Protein AF-A0A5B7EGW9-F1 (afdb_monomer)

Radius of gyration: 31.83 Å; Cα contacts (8 Å, |Δi|>4): 28; chains: 1; bounding box: 76×67×68 Å

Secondary structure (DSSP, 8-state):
-----------HHHHTSS--------PPPPP------GGGG---S---TT--THHHHHHHHHHHHHHHHHHHHHHH-TTSEE--GGGGGGSPTT--EE---------TTS--HHHHHHHHTTS------------------S-HHHHHHHHHTTT---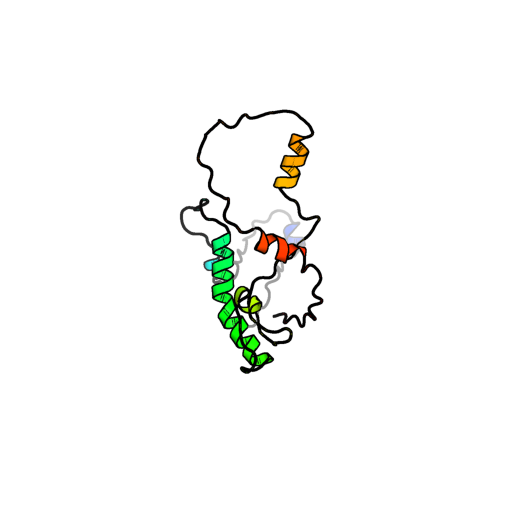-------

Mean predicted aligned error: 17.23 Å

pLDDT: mean 71.52, std 22.48, range [25.61, 96.69]

Structure (mmCIF, N/CA/C/O backbone):
data_AF-A0A5B7EGW9-F1
#
_entry.id   AF-A0A5B7EGW9-F1
#
loop_
_atom_site.group_PDB
_atom_site.id
_atom_site.type_symbol
_atom_site.label_atom_id
_atom_site.label_alt_id
_atom_site.label_comp_id
_atom_site.label_asym_id
_atom_site.label_entity_id
_atom_site.label_seq_id
_atom_site.pdbx_PDB_ins_code
_atom_site.Cartn_x
_atom_site.Cartn_y
_atom_site.Cartn_z
_atom_site.occupancy
_atom_site.B_iso_or_equiv
_atom_site.auth_seq_id
_atom_site.auth_comp_id
_atom_site.auth_asym_id
_atom_site.auth_atom_id
_atom_site.pdbx_PDB_model_num
ATOM 1 N N . MET A 1 1 ? 22.011 -27.949 -23.198 1.00 37.56 1 MET A N 1
ATOM 2 C CA . MET A 1 1 ? 22.739 -27.244 -24.277 1.00 37.56 1 MET A CA 1
ATOM 3 C C . MET A 1 1 ? 24.136 -26.939 -23.767 1.00 37.56 1 MET A C 1
ATOM 5 O O . MET A 1 1 ? 24.259 -26.281 -22.744 1.00 37.56 1 MET A O 1
ATOM 9 N N . ASN A 1 2 ? 25.161 -27.513 -24.396 1.00 41.88 2 ASN A N 1
ATOM 10 C CA . ASN A 1 2 ? 26.548 -27.410 -23.946 1.00 41.88 2 ASN A CA 1
ATOM 11 C C . ASN A 1 2 ? 27.139 -26.081 -24.448 1.00 41.88 2 ASN A C 1
ATOM 13 O O . ASN A 1 2 ? 27.533 -25.971 -25.607 1.00 41.88 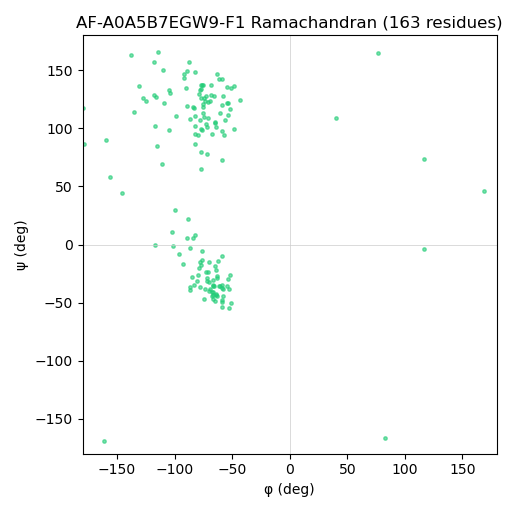2 ASN A O 1
ATOM 17 N N . LEU A 1 3 ? 27.111 -25.044 -23.608 1.00 49.59 3 LEU A N 1
ATOM 18 C CA . LEU A 1 3 ? 27.642 -23.721 -23.936 1.00 49.59 3 LEU A CA 1
ATOM 19 C C . LEU A 1 3 ? 29.157 -23.725 -23.696 1.00 49.59 3 LEU A C 1
ATOM 21 O O . LEU A 1 3 ? 29.624 -23.358 -22.619 1.00 49.59 3 LEU A O 1
ATOM 25 N N . LYS A 1 4 ? 29.938 -24.143 -24.698 1.00 54.66 4 LYS A N 1
ATOM 26 C CA . LYS A 1 4 ? 31.370 -23.815 -24.730 1.00 54.66 4 LYS A CA 1
ATOM 27 C C . LYS A 1 4 ? 31.477 -22.298 -24.875 1.00 54.66 4 LYS A C 1
ATOM 29 O O . LYS A 1 4 ? 31.193 -21.756 -25.939 1.00 54.66 4 LYS A O 1
ATOM 34 N N . GLY A 1 5 ? 31.826 -21.608 -23.792 1.00 52.66 5 GLY A N 1
ATOM 35 C CA . GLY A 1 5 ? 32.127 -20.183 -23.842 1.00 52.66 5 GLY A CA 1
ATOM 36 C C . GLY A 1 5 ? 33.317 -19.964 -24.770 1.00 52.66 5 GLY A C 1
ATOM 37 O O . GLY A 1 5 ? 34.421 -20.407 -24.461 1.00 52.66 5 GLY A O 1
ATOM 38 N N . ALA A 1 6 ? 33.093 -19.312 -25.909 1.00 58.09 6 ALA A N 1
ATOM 39 C CA . ALA A 1 6 ? 34.173 -18.846 -26.764 1.00 58.09 6 ALA A CA 1
ATOM 40 C C . ALA A 1 6 ? 34.912 -17.730 -26.009 1.00 58.09 6 ALA A C 1
ATOM 42 O O . ALA A 1 6 ? 34.471 -16.582 -25.975 1.00 58.09 6 ALA A O 1
ATOM 43 N N . ARG A 1 7 ? 35.992 -18.091 -25.311 1.00 59.03 7 ARG A N 1
ATOM 44 C CA . ARG A 1 7 ? 36.986 -17.131 -24.826 1.00 59.03 7 ARG A CA 1
ATOM 45 C C . ARG A 1 7 ? 37.860 -16.744 -26.014 1.00 59.03 7 ARG A C 1
ATOM 47 O O . ARG A 1 7 ? 38.245 -17.620 -26.783 1.00 59.03 7 ARG A O 1
ATOM 54 N N . SER A 1 8 ? 38.164 -15.456 -26.149 1.00 62.53 8 SER A N 1
ATOM 55 C CA . SER A 1 8 ? 39.135 -14.965 -27.126 1.00 62.53 8 SER A CA 1
ATOM 56 C C . SER A 1 8 ? 40.463 -15.699 -26.923 1.00 62.53 8 SER A C 1
ATOM 58 O O . SER A 1 8 ? 41.021 -15.673 -25.826 1.00 62.53 8 SER A O 1
ATOM 60 N N . VAL A 1 9 ? 40.941 -16.380 -27.966 1.00 62.50 9 VAL A N 1
ATOM 61 C CA . VAL A 1 9 ? 42.242 -17.077 -27.983 1.00 62.50 9 VAL A CA 1
ATOM 62 C C . VAL A 1 9 ? 43.355 -16.134 -28.466 1.00 62.50 9 VAL A C 1
ATOM 64 O O . VAL A 1 9 ? 44.492 -16.558 -28.633 1.00 62.50 9 VAL A O 1
ATOM 67 N N . GLU A 1 10 ? 43.037 -14.852 -28.686 1.00 63.66 10 GLU A N 1
ATOM 68 C CA . GLU A 1 10 ? 43.984 -13.840 -29.154 1.00 63.66 10 GLU A CA 1
ATOM 69 C C . GLU A 1 10 ? 45.207 -13.801 -28.234 1.00 63.66 10 GLU A C 1
ATOM 71 O O . GLU A 1 10 ? 45.132 -13.448 -27.052 1.00 63.66 10 GLU A O 1
ATOM 76 N N . LYS A 1 11 ? 46.346 -14.230 -28.779 1.00 63.03 11 LYS A N 1
ATOM 77 C CA . LYS A 1 11 ? 47.627 -14.203 -28.083 1.00 63.03 11 LYS A CA 1
ATOM 78 C C . LYS A 1 11 ? 48.085 -12.749 -28.058 1.00 63.03 11 LYS A C 1
ATOM 80 O O . LYS A 1 11 ? 48.184 -12.126 -29.108 1.00 63.03 11 LYS A O 1
ATOM 85 N N . ALA A 1 12 ? 48.390 -12.210 -26.877 1.00 65.31 12 ALA A N 1
ATOM 86 C CA . ALA A 1 12 ? 48.826 -10.816 -26.707 1.00 65.31 12 ALA A CA 1
ATOM 87 C C . ALA A 1 12 ? 50.003 -10.419 -27.630 1.00 65.31 12 ALA A C 1
ATOM 89 O O . ALA A 1 12 ? 50.132 -9.261 -28.017 1.00 65.31 12 ALA A O 1
ATOM 90 N N . GLU A 1 13 ? 50.819 -11.398 -28.027 1.00 68.50 13 GLU A N 1
ATOM 91 C CA . GLU A 1 13 ? 51.936 -11.273 -28.971 1.00 68.50 13 GLU A CA 1
ATOM 92 C C . GLU A 1 13 ? 51.506 -10.858 -30.392 1.00 68.50 13 GLU A C 1
ATOM 94 O O . GLU A 1 13 ? 52.278 -10.224 -31.107 1.00 68.50 13 GLU A O 1
ATOM 99 N N . GLU A 1 14 ? 50.278 -11.175 -30.812 1.00 70.94 14 GLU A N 1
ATOM 100 C CA . GLU A 1 14 ? 49.762 -10.863 -32.150 1.00 70.94 14 GLU A CA 1
ATOM 101 C C . GLU A 1 14 ? 49.340 -9.390 -32.274 1.00 70.94 14 GLU A C 1
ATOM 103 O O . GLU A 1 14 ? 49.615 -8.746 -33.289 1.00 70.94 14 GLU A O 1
ATOM 108 N N . LEU A 1 15 ? 48.772 -8.827 -31.200 1.00 72.88 15 LEU A N 1
ATOM 109 C CA . LEU A 1 15 ? 48.330 -7.428 -31.119 1.00 72.88 15 LEU A CA 1
ATOM 110 C C . LEU A 1 15 ? 49.483 -6.434 -30.881 1.00 72.88 15 LEU A C 1
ATOM 112 O O . LEU A 1 15 ? 49.336 -5.250 -31.179 1.00 72.88 15 LEU A O 1
ATOM 116 N N . LEU A 1 16 ? 50.626 -6.904 -30.366 1.00 80.75 16 LEU A N 1
ATOM 117 C CA . LEU A 1 16 ? 51.846 -6.115 -30.133 1.00 80.75 16 LEU A CA 1
ATOM 118 C C . LEU A 1 16 ? 52.899 -6.320 -31.241 1.00 80.75 16 LEU A C 1
ATOM 120 O O . LEU A 1 16 ? 54.100 -6.234 -30.989 1.00 80.75 16 LEU A O 1
ATOM 124 N N . SER A 1 17 ? 52.459 -6.612 -32.468 1.00 77.06 17 SER A N 1
ATOM 125 C CA . SER A 1 17 ? 53.331 -6.822 -33.629 1.00 77.06 17 SER A CA 1
ATOM 126 C C . SER A 1 17 ? 53.144 -5.745 -34.707 1.00 77.06 17 SER A C 1
ATOM 128 O O . SER A 1 17 ? 52.191 -4.967 -34.679 1.00 77.06 17 SER A O 1
ATOM 130 N N . VAL A 1 18 ? 54.087 -5.668 -35.655 1.00 81.38 18 VAL A N 1
ATOM 131 C CA . VAL A 1 18 ? 54.028 -4.738 -36.801 1.00 81.38 18 VAL A CA 1
ATOM 132 C C . VAL A 1 18 ? 52.699 -4.941 -37.546 1.00 81.38 18 VAL A C 1
ATOM 134 O O . VAL A 1 18 ? 52.334 -6.096 -37.772 1.00 81.38 18 VAL A O 1
ATOM 137 N N . PRO A 1 19 ? 51.974 -3.871 -37.939 1.00 76.56 19 PRO A N 1
ATOM 138 C CA . PRO A 1 19 ? 50.636 -3.985 -38.514 1.00 76.56 19 PRO A CA 1
ATOM 139 C C . PRO A 1 19 ? 50.629 -4.901 -39.741 1.00 76.56 19 PRO A C 1
ATOM 141 O O . PRO A 1 19 ? 51.117 -4.552 -40.816 1.00 76.56 19 PRO A O 1
ATOM 144 N N . LYS A 1 20 ? 50.058 -6.094 -39.566 1.00 74.81 20 LYS A N 1
ATOM 145 C CA . LYS A 1 20 ? 49.785 -7.052 -40.637 1.00 74.81 20 LYS A CA 1
ATOM 146 C C . LYS A 1 20 ? 48.404 -6.764 -41.211 1.00 74.81 20 LYS A C 1
ATOM 148 O O . LYS A 1 20 ? 47.499 -6.335 -40.497 1.00 74.81 20 LYS A O 1
ATOM 153 N N . LYS A 1 21 ? 48.220 -7.036 -42.503 1.00 67.12 21 LYS A N 1
ATOM 154 C CA . LYS A 1 21 ? 46.899 -7.021 -43.141 1.00 67.12 21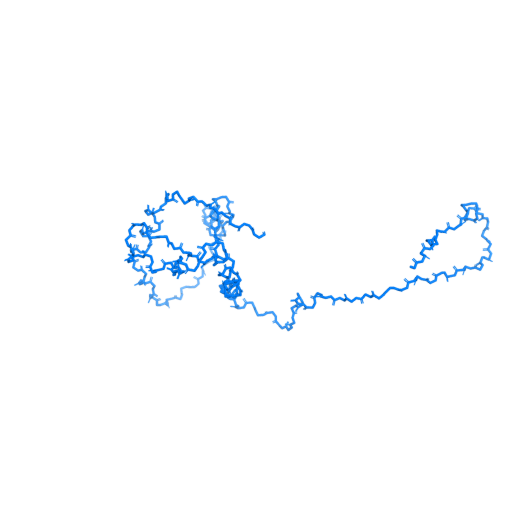 LYS A CA 1
ATOM 155 C C . LYS A 1 21 ? 46.121 -8.252 -42.652 1.00 67.12 21 LYS A C 1
ATOM 157 O O . LYS A 1 21 ? 46.108 -9.280 -43.315 1.00 67.12 21 LYS A O 1
ATOM 162 N N . LEU A 1 22 ? 45.596 -8.167 -41.431 1.00 66.06 22 LEU A N 1
ATOM 163 C CA . LEU A 1 22 ? 44.860 -9.233 -40.757 1.00 66.06 22 LEU A CA 1
ATOM 164 C C . LEU A 1 22 ? 43.448 -9.316 -41.339 1.00 66.06 22 LEU A C 1
ATOM 166 O O . LEU A 1 22 ? 42.719 -8.321 -41.368 1.00 66.06 22 LEU A O 1
ATOM 170 N N . GLU A 1 23 ? 43.053 -10.501 -41.794 1.00 65.38 23 GLU A N 1
ATOM 171 C CA . GLU A 1 23 ? 41.648 -10.796 -42.055 1.00 65.38 23 GLU A CA 1
ATOM 172 C C . GLU A 1 23 ? 40.948 -10.942 -40.701 1.00 65.38 23 GLU A C 1
ATOM 174 O O . GLU A 1 23 ? 41.141 -11.911 -39.976 1.00 65.38 23 GLU A O 1
ATOM 179 N N . ILE A 1 24 ? 40.195 -9.912 -40.313 1.00 69.12 24 ILE A N 1
ATOM 180 C CA . ILE A 1 24 ? 39.483 -9.877 -39.035 1.00 69.12 24 ILE A CA 1
ATOM 181 C C . ILE A 1 24 ? 38.325 -10.875 -39.108 1.00 69.12 24 ILE A C 1
ATOM 183 O O . ILE A 1 24 ? 37.323 -10.610 -39.781 1.00 69.12 24 ILE A O 1
ATOM 187 N N . GLU A 1 25 ? 38.423 -11.991 -38.384 1.00 69.06 25 GLU A N 1
ATOM 188 C CA . GLU A 1 25 ? 37.280 -12.873 -38.146 1.00 69.06 25 GLU A CA 1
ATOM 189 C C . GLU A 1 25 ? 36.221 -12.118 -37.330 1.00 69.06 25 GLU A C 1
ATOM 191 O O . GLU A 1 25 ? 36.320 -11.932 -36.115 1.00 69.06 25 GLU A O 1
ATOM 196 N N . LYS A 1 26 ? 35.179 -11.632 -38.009 1.00 72.62 26 LYS A N 1
ATOM 197 C CA . LYS A 1 26 ? 34.045 -10.978 -37.352 1.00 72.62 26 LYS A CA 1
ATOM 198 C C . LYS A 1 26 ? 33.161 -12.036 -36.706 1.00 72.62 26 LYS A C 1
ATOM 200 O O . LYS A 1 26 ? 32.317 -12.638 -37.363 1.00 72.62 26 LYS A O 1
ATOM 205 N N . VAL A 1 27 ? 33.325 -12.233 -35.404 1.00 78.00 27 VAL A N 1
ATOM 206 C CA . VAL A 1 27 ? 32.419 -13.084 -34.629 1.00 78.00 27 VAL A CA 1
ATOM 207 C C . VAL A 1 27 ? 31.102 -12.346 -34.391 1.00 78.00 27 VAL A C 1
ATOM 209 O O . VAL A 1 27 ? 31.060 -11.311 -33.722 1.00 78.00 27 VAL A O 1
ATOM 212 N N . GLU A 1 28 ? 30.000 -12.891 -34.904 1.00 82.50 28 GLU A N 1
ATOM 213 C CA . GLU A 1 28 ? 28.669 -12.396 -34.562 1.00 82.50 28 GLU A CA 1
ATOM 214 C C . GLU A 1 28 ? 28.242 -12.882 -33.176 1.00 82.50 28 GLU A C 1
ATOM 216 O O . GLU A 1 28 ? 28.353 -14.057 -32.818 1.00 82.50 28 GLU A O 1
ATOM 221 N N . ARG A 1 29 ? 27.713 -11.958 -32.370 1.00 84.00 29 ARG A N 1
ATOM 222 C CA . ARG A 1 29 ? 27.208 -12.283 -31.038 1.00 84.00 29 ARG A CA 1
ATOM 223 C C . ARG A 1 29 ? 25.988 -13.197 -31.152 1.00 84.00 29 ARG A C 1
ATOM 225 O O . ARG A 1 29 ? 25.007 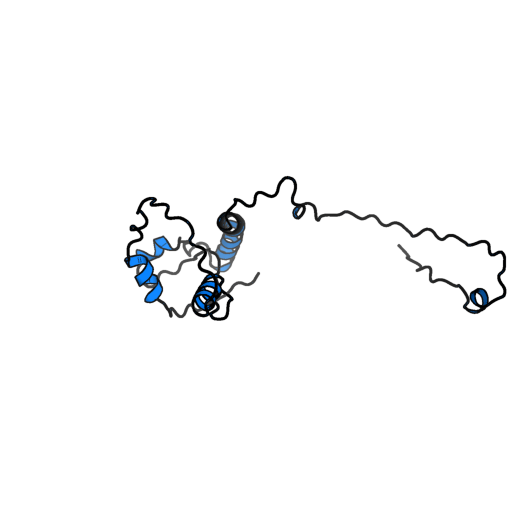-12.845 -31.806 1.00 84.00 29 ARG A O 1
ATOM 232 N N . MET A 1 30 ? 26.010 -14.320 -30.435 1.00 87.06 30 MET A N 1
ATOM 233 C CA . MET A 1 30 ? 24.856 -15.213 -30.335 1.00 87.06 30 MET A CA 1
ATOM 234 C C . MET A 1 30 ? 23.646 -14.453 -29.769 1.00 87.06 30 MET A C 1
ATOM 236 O O . MET A 1 30 ? 23.736 -13.795 -28.728 1.00 87.06 30 MET A O 1
ATOM 240 N N . LYS A 1 31 ? 22.512 -14.527 -30.471 1.00 87.50 31 LYS A N 1
ATOM 241 C CA . LYS A 1 31 ? 21.254 -13.894 -30.061 1.00 87.50 31 LYS A CA 1
ATOM 242 C C . LYS A 1 31 ? 20.452 -14.874 -29.210 1.00 87.50 31 LYS A C 1
ATOM 244 O O . LYS A 1 31 ? 20.324 -16.042 -29.562 1.00 87.50 31 LYS A O 1
ATOM 249 N N . ALA A 1 32 ? 19.908 -14.384 -28.102 1.00 91.06 32 ALA A N 1
ATOM 250 C CA . ALA A 1 32 ? 18.992 -15.127 -27.246 1.00 91.06 32 ALA A CA 1
ATOM 251 C C . ALA A 1 32 ? 17.584 -14.537 -27.356 1.00 91.06 32 ALA A C 1
ATOM 253 O O . ALA A 1 32 ? 17.418 -13.336 -27.586 1.00 91.06 32 ALA A O 1
ATOM 254 N N . THR A 1 33 ? 16.570 -15.376 -27.168 1.00 92.62 33 THR A N 1
ATOM 255 C CA . THR A 1 33 ? 15.177 -14.932 -27.142 1.00 92.62 33 THR A CA 1
ATOM 256 C C . THR A 1 33 ? 14.931 -14.110 -25.879 1.00 92.62 33 THR A C 1
ATOM 258 O O . THR A 1 33 ? 15.159 -14.582 -24.767 1.00 92.62 33 THR A O 1
ATOM 261 N N . TYR A 1 34 ? 14.461 -12.876 -26.046 1.00 93.88 34 TYR A N 1
ATOM 262 C CA . TYR A 1 34 ? 14.145 -11.962 -24.952 1.00 93.88 34 TYR A CA 1
ATOM 263 C C . TYR A 1 34 ? 12.755 -11.366 -25.158 1.00 93.88 34 TYR A C 1
ATOM 265 O O . TYR A 1 34 ? 12.415 -10.926 -26.255 1.00 93.88 34 TYR A O 1
ATOM 273 N N . SER A 1 35 ? 11.967 -11.309 -24.086 1.00 95.31 35 SER A N 1
ATOM 274 C CA . SER A 1 35 ? 10.647 -10.681 -24.079 1.00 95.31 35 SER A CA 1
ATOM 275 C C . SER A 1 35 ? 10.546 -9.662 -22.948 1.00 95.31 35 SER A C 1
ATOM 277 O O . SER A 1 35 ? 10.752 -9.999 -21.781 1.00 95.31 35 SER A O 1
ATOM 279 N N . ASN A 1 36 ? 10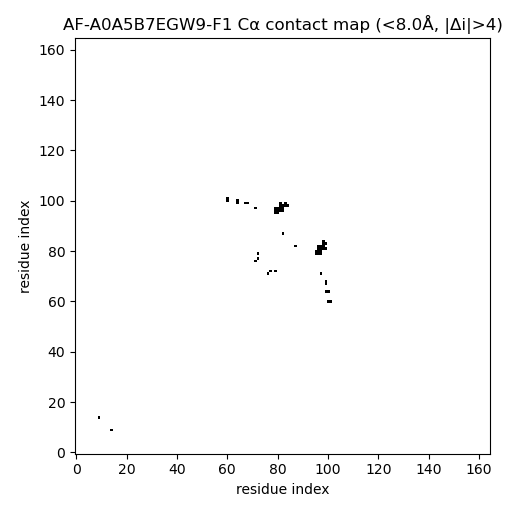.179 -8.423 -23.277 1.00 94.00 36 ASN A N 1
ATOM 280 C CA . ASN A 1 36 ? 9.978 -7.368 -22.289 1.00 94.00 36 ASN A CA 1
ATOM 281 C C . ASN A 1 36 ? 8.557 -7.435 -21.685 1.00 94.00 36 ASN A C 1
ATOM 283 O O . ASN A 1 36 ? 7.572 -7.248 -22.395 1.00 94.00 36 ASN A O 1
ATOM 287 N N . LEU A 1 37 ? 8.451 -7.646 -20.365 1.00 95.50 37 LEU A N 1
ATOM 288 C CA . LEU A 1 37 ? 7.177 -7.739 -19.626 1.00 95.50 37 LEU A CA 1
ATOM 289 C C . LEU A 1 37 ? 6.814 -6.459 -18.836 1.00 95.50 37 LEU A C 1
ATOM 291 O O . LEU A 1 37 ? 5.887 -6.454 -18.025 1.00 95.50 37 LEU A O 1
ATOM 295 N N . SER A 1 38 ? 7.526 -5.351 -19.065 1.00 95.31 38 SER A N 1
ATOM 296 C CA . SER A 1 38 ? 7.377 -4.081 -18.326 1.00 95.31 38 SER A CA 1
ATOM 297 C C . SER A 1 38 ? 6.257 -3.163 -18.833 1.00 95.31 38 SER A C 1
ATOM 299 O O . SER A 1 38 ? 6.078 -2.062 -18.311 1.00 95.31 38 SER A O 1
ATOM 301 N N . ASN A 1 39 ? 5.446 -3.614 -19.796 1.00 93.00 39 ASN A N 1
ATOM 302 C CA . ASN A 1 39 ? 4.392 -2.805 -20.424 1.00 93.00 39 ASN A CA 1
ATOM 303 C C . ASN A 1 39 ? 3.419 -2.166 -19.418 1.00 93.00 39 ASN A C 1
ATOM 305 O O . ASN A 1 39 ? 2.918 -1.073 -19.661 1.00 93.00 39 ASN A O 1
ATOM 309 N N . ARG A 1 40 ? 3.198 -2.801 -18.259 1.00 91.25 40 ARG A N 1
ATOM 310 C CA . ARG A 1 40 ? 2.338 -2.287 -17.177 1.00 91.25 40 ARG A CA 1
ATOM 311 C C . ARG A 1 40 ? 2.834 -0.989 -16.533 1.00 91.25 40 ARG A C 1
ATOM 313 O O . ARG A 1 40 ? 2.043 -0.295 -15.904 1.00 91.25 40 ARG A O 1
ATOM 320 N N . PHE A 1 41 ? 4.123 -0.687 -16.653 1.00 90.75 41 PHE A N 1
ATOM 321 C CA . PHE A 1 41 ? 4.740 0.525 -16.109 1.00 90.75 41 PHE A CA 1
ATOM 322 C C . PHE A 1 41 ? 4.851 1.636 -17.154 1.00 90.75 41 PHE A C 1
ATOM 324 O O . PHE A 1 41 ? 5.199 2.769 -16.820 1.00 90.75 41 PHE A O 1
ATOM 331 N N . LYS A 1 42 ? 4.543 1.332 -18.420 1.00 91.19 42 LYS A N 1
ATOM 332 C CA . LYS A 1 42 ? 4.536 2.321 -19.487 1.00 91.19 42 LYS A CA 1
ATOM 333 C C . LYS A 1 42 ? 3.283 3.182 -19.348 1.00 91.19 42 LYS A C 1
ATOM 335 O O . LYS A 1 42 ? 2.162 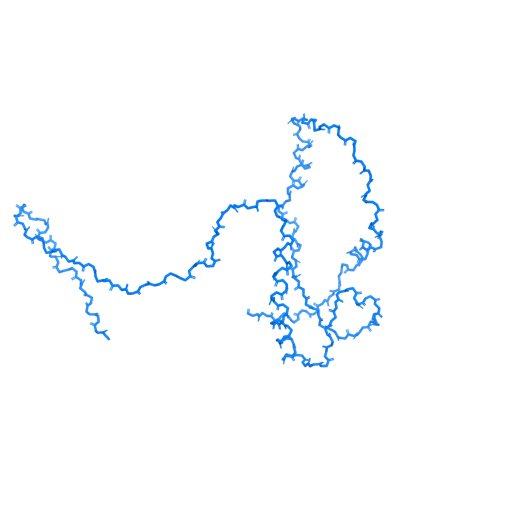2.703 -19.494 1.00 91.19 42 LYS A O 1
ATOM 340 N N . VAL A 1 43 ? 3.482 4.457 -19.034 1.00 86.56 43 VAL A N 1
ATOM 341 C CA . VAL A 1 43 ? 2.401 5.445 -18.970 1.00 86.56 43 VAL A CA 1
ATOM 342 C C . VAL A 1 43 ? 2.128 5.926 -20.393 1.00 86.56 43 VAL A C 1
ATOM 344 O O . VAL A 1 43 ? 2.976 6.577 -20.999 1.00 86.56 43 VAL A O 1
ATOM 347 N N . TRP A 1 44 ? 0.971 5.557 -20.938 1.00 78.75 44 TRP A N 1
ATOM 348 C CA . TRP A 1 44 ? 0.539 5.933 -22.284 1.00 78.75 44 TRP A CA 1
ATOM 349 C C . TRP A 1 44 ? -0.289 7.226 -22.246 1.00 78.75 44 TRP A C 1
ATOM 351 O O . TRP A 1 44 ? -1.035 7.453 -21.297 1.00 78.75 44 TRP A O 1
ATOM 361 N N . GLY A 1 45 ? -0.196 8.051 -23.292 1.00 82.06 45 GLY A N 1
ATOM 362 C CA . GLY A 1 45 ? -1.019 9.258 -23.450 1.00 82.06 45 GLY A CA 1
ATOM 363 C C . GLY A 1 45 ? -0.520 10.499 -22.695 1.00 82.06 45 GLY A C 1
ATOM 364 O O . GLY A 1 45 ? 0.632 10.573 -22.261 1.00 82.06 45 GLY A O 1
ATOM 365 N N . LYS A 1 46 ? -1.392 11.514 -22.587 1.00 75.94 46 LYS A N 1
ATOM 366 C CA . LYS A 1 46 ? -1.105 12.769 -21.875 1.00 75.94 46 LYS A CA 1
ATOM 367 C C . LYS A 1 46 ? -1.165 12.543 -20.363 1.00 75.94 46 LYS A C 1
ATOM 369 O O . LYS A 1 46 ? -2.047 11.864 -19.848 1.00 75.94 46 LYS A O 1
ATOM 374 N N . LYS A 1 47 ? -0.201 13.123 -19.652 1.00 79.75 47 LYS A N 1
ATOM 375 C CA . LYS A 1 47 ? -0.113 13.055 -18.195 1.00 79.75 47 LYS A CA 1
ATOM 376 C C . LYS A 1 47 ? -1.119 14.026 -17.565 1.00 79.75 47 LYS A C 1
ATOM 378 O O . LYS A 1 47 ? -0.831 15.214 -17.449 1.00 79.75 47 LYS A O 1
ATOM 383 N N . ASP A 1 48 ? -2.268 13.516 -17.138 1.00 81.88 48 ASP A N 1
ATOM 384 C CA . ASP A 1 48 ? -3.253 14.297 -16.382 1.00 81.88 48 ASP A CA 1
ATOM 385 C C . ASP A 1 48 ? -2.750 14.572 -14.957 1.00 81.88 48 ASP A C 1
ATOM 387 O O . ASP A 1 48 ? -2.835 13.719 -14.072 1.00 81.88 48 ASP A O 1
ATOM 391 N N . MET A 1 49 ? -2.241 15.782 -14.723 1.00 85.56 49 MET A N 1
ATOM 392 C CA . MET A 1 49 ? -1.726 16.218 -13.414 1.00 85.56 49 MET A CA 1
ATOM 393 C C . MET A 1 49 ? -2.806 16.798 -12.488 1.00 85.56 49 MET A C 1
ATOM 395 O O . MET A 1 49 ? -2.524 17.135 -11.344 1.00 85.56 49 MET A O 1
ATOM 399 N N . SER A 1 50 ? -4.052 16.901 -12.955 1.00 89.06 50 SER A N 1
ATOM 400 C CA . SER A 1 50 ? -5.186 17.409 -12.169 1.00 89.06 50 SER A CA 1
ATOM 401 C C . SER A 1 50 ? -5.725 16.402 -11.143 1.00 89.06 50 SER A C 1
ATOM 403 O O . SER A 1 50 ? -6.515 16.764 -10.270 1.00 89.06 50 SER A O 1
ATOM 405 N N . ARG A 1 51 ? -5.329 15.126 -11.239 1.00 88.12 51 ARG A N 1
ATOM 406 C CA . ARG A 1 51 ? -5.842 14.049 -10.384 1.00 88.12 51 ARG A CA 1
ATOM 407 C C . ARG A 1 51 ? -5.226 14.098 -8.988 1.00 88.12 51 ARG A C 1
ATOM 409 O O . ARG A 1 51 ? -4.019 14.231 -8.824 1.00 88.12 51 ARG A O 1
ATOM 416 N N . GLN A 1 52 ? -6.067 13.893 -7.979 1.00 91.56 52 GLN A N 1
ATOM 417 C CA . GLN A 1 52 ? -5.645 13.825 -6.582 1.00 91.56 52 GLN A CA 1
ATOM 418 C C . GLN A 1 52 ? -5.110 12.435 -6.210 1.00 91.56 52 GLN A C 1
ATOM 420 O O . GLN A 1 52 ? -5.592 11.406 -6.693 1.00 91.56 52 GLN A O 1
ATOM 425 N N . TYR A 1 53 ? -4.155 12.390 -5.277 1.00 90.25 53 TYR A N 1
ATOM 426 C CA . TYR A 1 53 ? -3.536 11.141 -4.812 1.00 90.25 53 TYR A CA 1
ATOM 427 C C . TYR A 1 53 ? -4.501 10.190 -4.086 1.00 90.25 53 TYR A C 1
ATOM 429 O O . TYR A 1 53 ? -4.208 8.998 -3.980 1.00 90.25 53 TYR A O 1
ATOM 437 N N . CYS A 1 54 ? -5.655 10.674 -3.609 1.00 92.50 54 CYS A N 1
ATOM 438 C CA . CYS A 1 54 ? -6.663 9.857 -2.924 1.00 92.50 54 CYS A CA 1
ATOM 439 C C . CYS A 1 54 ? -7.113 8.645 -3.759 1.00 92.50 54 CYS A C 1
ATOM 441 O O . CYS A 1 54 ? -7.287 7.554 -3.213 1.00 92.50 54 CYS A O 1
ATOM 443 N N . LEU A 1 55 ? -7.196 8.806 -5.084 1.00 92.25 55 LEU A N 1
ATOM 444 C CA . LEU A 1 55 ? -7.607 7.755 -6.016 1.00 92.25 55 LEU A CA 1
ATOM 445 C C . LEU A 1 55 ? -6.674 6.537 -5.967 1.00 92.25 55 LEU A C 1
ATOM 447 O O . LEU A 1 55 ? -7.128 5.398 -6.057 1.00 92.25 55 LEU A O 1
ATOM 451 N N . ILE A 1 56 ? -5.372 6.762 -5.763 1.00 93.75 56 ILE A N 1
ATOM 452 C CA . ILE A 1 56 ? -4.381 5.683 -5.667 1.00 93.75 56 ILE A CA 1
ATOM 453 C C . ILE A 1 56 ? -4.605 4.860 -4.395 1.00 93.75 56 ILE A C 1
ATOM 455 O O . ILE A 1 56 ? -4.501 3.633 -4.428 1.00 93.75 56 ILE A O 1
ATOM 459 N N . TYR A 1 57 ? -4.919 5.511 -3.273 1.00 93.69 57 TYR A N 1
ATOM 460 C CA . TYR A 1 57 ? -5.169 4.818 -2.008 1.00 93.69 57 TYR A CA 1
ATOM 461 C C . TYR A 1 57 ? -6.479 4.026 -2.041 1.00 93.69 57 TYR A C 1
ATOM 463 O O . TYR A 1 57 ? -6.494 2.884 -1.581 1.00 93.69 57 TYR A O 1
ATOM 471 N N . GLY A 1 58 ? -7.532 4.583 -2.652 1.00 94.75 58 GLY A N 1
ATOM 472 C CA . GLY A 1 58 ? -8.799 3.880 -2.871 1.00 94.75 58 GLY A CA 1
ATOM 473 C C . GLY A 1 58 ? -8.611 2.606 -3.697 1.00 94.75 58 GLY A C 1
ATOM 474 O O . GLY A 1 58 ? -8.916 1.514 -3.220 1.00 94.75 58 GLY A O 1
ATOM 475 N N . ALA A 1 59 ? -7.989 2.726 -4.874 1.00 96.00 59 ALA A N 1
ATOM 476 C CA . ALA A 1 59 ? -7.748 1.590 -5.766 1.00 96.00 59 ALA A CA 1
ATOM 477 C C . ALA A 1 59 ? -6.856 0.505 -5.134 1.00 96.00 59 ALA A C 1
ATOM 479 O O . ALA A 1 59 ? -7.051 -0.689 -5.370 1.00 96.00 59 ALA A O 1
ATOM 480 N N . ARG A 1 60 ? -5.862 0.898 -4.323 1.00 96.31 60 ARG A N 1
ATOM 481 C CA . ARG A 1 60 ? -5.016 -0.052 -3.581 1.00 96.31 60 ARG A CA 1
ATOM 482 C C . ARG A 1 60 ? -5.823 -0.830 -2.554 1.00 96.31 60 ARG A C 1
ATOM 484 O O . ARG A 1 60 ? -5.699 -2.050 -2.496 1.00 96.31 60 ARG A O 1
ATOM 491 N N . LEU A 1 61 ? -6.623 -0.134 -1.748 1.00 95.19 61 LEU A N 1
ATOM 492 C CA . LEU A 1 61 ? -7.423 -0.779 -0.716 1.00 95.19 61 LEU A CA 1
ATOM 493 C C . LEU A 1 61 ? -8.448 -1.728 -1.343 1.00 95.19 61 LEU A C 1
ATOM 495 O O . LEU A 1 61 ? -8.556 -2.865 -0.898 1.00 95.19 61 LEU A O 1
ATOM 499 N N . GLU A 1 62 ? -9.130 -1.298 -2.402 1.00 96.06 62 GLU A N 1
ATOM 500 C CA . GLU A 1 62 ? -10.116 -2.103 -3.127 1.00 96.06 62 GLU A CA 1
ATOM 501 C C . GLU A 1 62 ? -9.512 -3.400 -3.682 1.00 96.06 62 GLU A C 1
ATOM 503 O O . GLU A 1 62 ? -10.029 -4.483 -3.410 1.00 96.06 62 GLU A O 1
ATOM 508 N N . LYS A 1 63 ? -8.363 -3.317 -4.369 1.00 96.69 63 LYS A N 1
ATOM 509 C CA . LYS A 1 63 ? -7.681 -4.502 -4.917 1.00 96.69 63 LYS A CA 1
ATOM 510 C C . LYS A 1 63 ? -7.153 -5.451 -3.844 1.00 96.69 63 LYS A C 1
ATOM 512 O O . LYS A 1 63 ? -7.153 -6.661 -4.046 1.00 96.69 63 LYS A O 1
ATOM 517 N N . MET A 1 64 ? -6.672 -4.917 -2.722 1.00 96.12 64 MET A N 1
ATOM 518 C CA . MET A 1 64 ? -6.049 -5.725 -1.668 1.00 96.12 64 MET A CA 1
ATOM 519 C C . MET A 1 64 ? -7.062 -6.331 -0.696 1.00 96.12 64 MET A C 1
ATOM 521 O O . MET A 1 64 ? -6.796 -7.388 -0.125 1.00 96.12 64 MET A O 1
ATOM 525 N N . ARG A 1 65 ? -8.222 -5.695 -0.504 1.00 94.69 65 ARG A N 1
ATOM 526 C CA . ARG A 1 65 ? -9.246 -6.127 0.455 1.00 94.69 65 ARG A CA 1
ATOM 527 C C . ARG A 1 65 ? -9.648 -7.604 0.327 1.00 94.69 65 ARG A C 1
ATOM 529 O O . ARG A 1 65 ? -9.602 -8.270 1.360 1.00 94.69 65 ARG A O 1
ATOM 536 N N . PRO A 1 66 ? -10.001 -8.152 -0.855 1.00 95.06 66 PRO A N 1
ATOM 537 C CA . PRO A 1 66 ? -10.405 -9.558 -0.958 1.00 95.06 66 PRO A CA 1
ATOM 538 C C . PRO A 1 66 ? -9.254 -10.531 -0.658 1.00 95.06 66 PRO A C 1
ATOM 540 O O . PRO A 1 66 ? -9.470 -11.573 -0.040 1.00 95.06 66 PRO A O 1
ATOM 543 N N . LEU A 1 67 ? -8.020 -10.172 -1.029 1.00 95.75 67 LEU A N 1
ATOM 544 C CA . LEU A 1 67 ? -6.830 -10.989 -0.771 1.00 95.75 67 LEU A CA 1
ATOM 545 C C . LEU A 1 67 ? -6.540 -11.077 0.731 1.00 95.75 67 LEU A C 1
ATOM 547 O O . LEU A 1 67 ? -6.327 -12.162 1.271 1.00 95.75 67 LEU A O 1
ATOM 551 N N . VAL A 1 68 ? -6.580 -9.928 1.413 1.00 94.56 68 VAL A N 1
ATOM 552 C CA . VAL A 1 68 ? -6.374 -9.848 2.864 1.00 94.56 68 VAL A CA 1
ATOM 553 C C . VAL A 1 68 ? -7.511 -10.536 3.609 1.00 94.56 68 VAL A C 1
ATOM 555 O O . VAL A 1 68 ? -7.245 -11.251 4.568 1.00 94.56 68 VAL A O 1
ATOM 558 N N . LEU A 1 69 ? -8.756 -10.370 3.158 1.00 93.12 69 LEU A N 1
ATOM 559 C CA . LEU A 1 69 ? -9.915 -11.038 3.744 1.00 93.12 69 LEU A CA 1
ATOM 560 C C . LEU A 1 69 ? -9.768 -12.561 3.688 1.00 93.12 69 LEU A C 1
ATOM 562 O O . LEU A 1 69 ? -9.923 -13.221 4.709 1.00 93.12 69 LEU A O 1
ATOM 566 N N . SER A 1 70 ? -9.400 -13.102 2.526 1.00 93.75 70 SER A N 1
ATOM 567 C CA . SER A 1 70 ? -9.206 -14.547 2.346 1.00 93.75 70 SER A CA 1
ATOM 568 C C . SER A 1 70 ? -8.156 -15.092 3.318 1.00 93.75 70 SER A C 1
ATOM 570 O O . SER A 1 70 ? -8.386 -16.090 3.996 1.00 93.75 70 SER A O 1
ATOM 572 N N . LYS A 1 71 ? -7.030 -14.382 3.465 1.00 94.06 71 LYS A N 1
ATOM 573 C CA . LYS A 1 71 ? -5.961 -14.749 4.405 1.00 94.06 71 LYS A CA 1
ATOM 574 C C . LYS A 1 71 ? -6.338 -14.555 5.872 1.00 94.06 71 LYS A C 1
ATOM 576 O O . LYS A 1 71 ? -5.875 -15.302 6.729 1.00 94.06 71 LYS A O 1
ATOM 581 N N . ALA A 1 72 ? -7.166 -13.562 6.172 1.00 92.31 72 ALA A N 1
ATOM 582 C CA . ALA A 1 72 ? -7.673 -13.327 7.514 1.00 92.31 72 ALA A CA 1
ATOM 583 C C . ALA A 1 72 ? -8.609 -14.461 7.955 1.00 92.31 72 ALA A C 1
ATOM 585 O O . ALA A 1 72 ? -8.451 -14.970 9.061 1.00 92.31 72 ALA A O 1
ATOM 586 N N . VAL A 1 73 ? -9.514 -14.898 7.074 1.00 91.62 73 VAL A N 1
ATOM 587 C CA . VAL A 1 73 ? -10.420 -16.032 7.323 1.00 91.62 73 VAL A CA 1
ATOM 588 C C . VAL A 1 73 ? -9.639 -17.337 7.479 1.00 91.62 73 VAL A C 1
ATOM 590 O O . VAL A 1 73 ? -9.902 -18.085 8.413 1.00 91.62 73 VAL A O 1
ATOM 593 N N . GLU A 1 74 ? -8.630 -17.582 6.636 1.00 93.12 74 GLU A N 1
ATOM 594 C CA . GLU A 1 74 ? -7.743 -18.752 6.759 1.00 93.12 74 GLU A CA 1
ATOM 595 C C . GLU A 1 74 ? -7.035 -18.799 8.126 1.00 93.12 74 GLU A C 1
ATOM 597 O O . GLU A 1 74 ? -6.879 -19.863 8.717 1.00 93.12 74 GLU A O 1
ATOM 602 N N . ARG A 1 75 ? -6.618 -17.640 8.653 1.00 92.31 75 ARG A N 1
ATOM 603 C CA . ARG A 1 75 ? -5.830 -17.557 9.890 1.00 92.31 75 ARG A CA 1
ATOM 604 C C . ARG A 1 75 ? -6.667 -17.523 11.167 1.00 92.31 75 ARG A C 1
ATOM 606 O O . ARG A 1 75 ? -6.213 -18.020 12.196 1.00 92.31 75 ARG A O 1
ATOM 613 N N . TRP A 1 76 ? -7.813 -16.852 11.134 1.00 89.06 76 TRP A N 1
ATOM 614 C CA . TRP A 1 76 ? -8.611 -16.543 12.325 1.00 89.06 76 TRP A CA 1
ATOM 615 C C . TRP A 1 76 ? -10.003 -17.180 12.318 1.00 89.06 76 TRP A C 1
ATOM 617 O O . TRP A 1 76 ? -10.734 -17.019 13.291 1.00 89.06 76 TRP A O 1
ATOM 627 N N . GLY A 1 77 ? -10.352 -17.924 11.268 1.00 87.56 77 GLY A N 1
ATOM 628 C CA . GLY A 1 77 ? -11.665 -18.537 11.107 1.00 87.56 77 GLY A CA 1
ATOM 629 C C . GLY A 1 77 ? -12.741 -17.536 10.684 1.00 87.56 77 GLY A C 1
ATOM 630 O O . GLY A 1 77 ? -12.581 -16.318 10.771 1.00 87.56 77 GLY A O 1
ATOM 631 N N . SER A 1 78 ? -13.870 -18.061 10.214 1.00 85.06 78 SER A N 1
ATOM 632 C CA . SER A 1 78 ? -15.039 -17.272 9.798 1.00 85.06 78 SER A CA 1
ATOM 633 C C . SER A 1 78 ? -15.872 -16.733 10.967 1.00 85.06 78 SER A C 1
ATOM 635 O O . SER A 1 78 ? -16.823 -15.991 10.744 1.00 85.06 78 SER A O 1
ATOM 637 N N . GLU A 1 79 ? -15.536 -17.107 12.203 1.00 84.88 79 GLU A N 1
ATOM 638 C CA . GLU A 1 79 ? -16.234 -16.680 13.421 1.00 84.88 79 GLU A CA 1
ATOM 639 C C . GLU A 1 79 ? -15.971 -15.200 13.754 1.00 84.88 79 GLU A C 1
ATOM 641 O O . GLU A 1 79 ? -16.829 -14.513 14.309 1.00 84.88 79 GLU A O 1
ATOM 646 N N . VAL A 1 80 ? -14.803 -14.670 13.370 1.00 83.81 80 VAL A N 1
ATOM 647 C CA . VAL A 1 80 ? -14.432 -13.278 13.647 1.00 83.81 80 VAL A CA 1
ATOM 648 C C . VAL A 1 80 ? -15.024 -12.346 12.590 1.00 83.81 80 VAL A C 1
ATOM 650 O O . VAL A 1 80 ? -14.670 -12.398 11.410 1.00 83.81 80 VAL A O 1
ATOM 653 N N . LYS A 1 81 ? -15.897 -11.432 13.021 1.00 87.94 81 LYS A N 1
ATOM 654 C CA . LYS A 1 81 ? -16.566 -10.480 12.126 1.00 87.94 81 LYS A CA 1
ATOM 655 C C . LYS A 1 81 ? -15.586 -9.458 11.554 1.00 87.94 81 LYS A C 1
ATOM 657 O O . LYS A 1 81 ? -14.766 -8.876 12.268 1.00 87.94 81 LYS A O 1
ATOM 662 N N . VAL A 1 82 ? -15.731 -9.178 10.261 1.00 89.25 82 VAL A N 1
ATOM 663 C CA . VAL A 1 82 ? -15.044 -8.062 9.605 1.00 89.25 82 VAL A CA 1
ATOM 664 C C . VAL A 1 82 ? -15.917 -6.819 9.704 1.00 89.25 82 VAL A C 1
ATOM 666 O O . VAL A 1 82 ? -17.028 -6.808 9.178 1.00 89.25 82 VAL A O 1
ATOM 669 N N . LYS A 1 83 ? -15.415 -5.769 10.356 1.00 89.44 83 LYS A N 1
ATOM 670 C CA . LYS A 1 83 ? -16.149 -4.513 10.574 1.00 89.44 83 LYS A CA 1
ATOM 671 C C . LYS A 1 83 ? -15.455 -3.334 9.898 1.00 89.44 83 LYS A C 1
ATOM 673 O O . LYS A 1 83 ? -14.253 -3.379 9.604 1.00 89.44 83 LYS A O 1
ATOM 678 N N . ARG A 1 84 ? -16.208 -2.266 9.616 1.00 88.38 84 ARG A N 1
ATOM 679 C CA . ARG A 1 84 ? -15.614 -0.982 9.214 1.00 88.38 84 ARG A CA 1
ATOM 680 C C . ARG A 1 84 ? -15.292 -0.177 10.464 1.00 88.38 84 ARG A C 1
ATOM 682 O O . ARG A 1 84 ? -15.890 -0.362 11.513 1.00 88.38 84 ARG A O 1
ATOM 689 N N . LEU A 1 85 ? -14.353 0.755 10.328 1.00 87.81 85 LEU A N 1
ATOM 690 C CA . LEU A 1 85 ? -13.858 1.539 11.460 1.00 87.81 85 LEU A CA 1
ATOM 691 C C . LEU A 1 85 ? -14.964 2.342 12.170 1.00 87.81 85 LEU A C 1
ATOM 693 O O . LEU A 1 85 ? -14.914 2.491 13.381 1.00 87.81 85 LEU A O 1
ATOM 697 N N . HIS A 1 86 ? -15.962 2.840 11.430 1.00 85.25 86 HIS A N 1
ATOM 698 C CA . HIS A 1 86 ? -17.076 3.601 12.008 1.00 85.25 86 HIS A CA 1
ATOM 699 C C . HIS A 1 86 ? -18.121 2.730 12.715 1.00 85.25 86 HIS A C 1
ATOM 701 O O . HIS A 1 86 ? -18.881 3.256 13.517 1.00 85.25 86 HIS A O 1
ATOM 707 N N . ASP A 1 87 ? -18.147 1.423 12.446 1.00 84.12 87 ASP A N 1
ATOM 708 C CA . ASP A 1 87 ? -19.095 0.501 13.080 1.00 84.12 87 ASP A CA 1
ATOM 709 C C . ASP A 1 87 ? -18.660 0.150 14.520 1.00 84.12 87 ASP A C 1
ATOM 711 O O . ASP A 1 87 ? -19.471 -0.311 15.310 1.00 84.12 87 ASP A O 1
ATOM 715 N N . LEU A 1 88 ? -17.400 0.428 14.890 1.00 82.81 88 LEU A N 1
ATOM 716 C CA . LEU A 1 88 ? -16.831 0.104 16.207 1.00 82.81 88 LEU A CA 1
ATOM 717 C C . LEU A 1 88 ? -17.382 0.956 17.353 1.00 82.81 88 LEU A C 1
ATOM 719 O O . LEU A 1 88 ? -17.296 0.558 18.507 1.00 82.81 88 LEU A O 1
ATOM 723 N N . ALA A 1 89 ? -17.903 2.150 17.059 1.00 73.44 89 ALA A N 1
ATOM 724 C CA . ALA A 1 89 ? -18.361 3.086 18.088 1.00 73.44 89 ALA A CA 1
ATOM 725 C C . ALA A 1 89 ? -19.646 2.626 18.804 1.00 73.44 89 ALA A C 1
ATOM 727 O O . ALA A 1 89 ? -19.990 3.190 19.839 1.00 73.44 89 ALA A O 1
ATOM 728 N N . GLY A 1 90 ? -20.363 1.646 18.244 1.00 69.69 90 GLY A N 1
ATOM 729 C CA . GLY A 1 90 ? -21.579 1.072 18.828 1.00 69.69 90 GLY A CA 1
ATOM 730 C C . GLY A 1 90 ? -21.372 -0.277 19.520 1.00 69.69 90 GLY A C 1
ATOM 731 O O . GLY A 1 90 ? -22.337 -0.831 20.041 1.00 69.69 90 GLY A O 1
ATOM 732 N N . ASP A 1 91 ? -20.151 -0.812 19.515 1.00 66.12 91 ASP A N 1
ATOM 733 C CA . ASP A 1 91 ? -19.849 -2.121 20.086 1.00 66.12 91 ASP A CA 1
ATOM 734 C C . ASP A 1 91 ? -19.412 -1.991 21.552 1.00 66.12 91 ASP A C 1
ATOM 736 O O . ASP A 1 91 ? -18.705 -1.055 21.928 1.00 66.12 91 ASP A O 1
ATOM 740 N N . GLY A 1 92 ? -19.816 -2.949 22.390 1.00 64.75 92 GLY A N 1
ATOM 741 C CA . GLY A 1 92 ? -19.321 -3.047 23.762 1.00 64.75 92 GLY A CA 1
ATOM 742 C C . GLY A 1 92 ? -17.814 -3.316 23.793 1.00 64.75 92 GLY A C 1
ATOM 743 O O . GLY A 1 92 ? -17.272 -4.005 22.923 1.00 64.75 92 GLY A O 1
ATOM 744 N N . GLU A 1 93 ? -17.124 -2.788 24.805 1.00 68.44 93 GLU A N 1
ATOM 745 C CA . GLU A 1 93 ? -15.704 -3.072 25.024 1.00 68.44 93 GLU A CA 1
ATOM 746 C C . GLU A 1 93 ? -15.464 -4.593 25.076 1.00 68.44 93 GLU A C 1
ATOM 748 O O . GLU A 1 93 ? -16.043 -5.301 25.897 1.00 68.44 93 GLU A O 1
ATOM 753 N N . GLY A 1 94 ? -14.607 -5.106 24.185 1.00 72.38 94 GLY A N 1
ATOM 754 C CA . GLY A 1 94 ? -14.148 -6.500 24.213 1.00 72.38 94 GLY A CA 1
ATOM 755 C C . GLY A 1 94 ? -14.524 -7.379 23.015 1.00 72.38 94 GLY A C 1
ATOM 756 O O . GLY A 1 94 ? -14.047 -8.515 22.947 1.00 72.38 94 GLY A O 1
ATOM 757 N N . GLU A 1 95 ? -15.303 -6.898 22.038 1.00 81.38 95 GLU A N 1
ATOM 758 C CA . GLU A 1 95 ? -15.592 -7.697 20.836 1.00 81.38 95 GLU A CA 1
ATOM 759 C C . GLU A 1 95 ? -14.350 -7.836 19.934 1.00 81.38 95 GLU A C 1
ATOM 761 O O . GLU A 1 95 ? -13.760 -6.860 19.462 1.00 81.38 95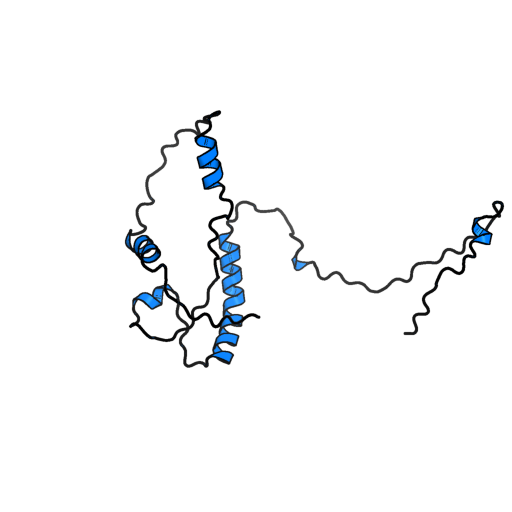 GLU A O 1
ATOM 766 N N . LYS A 1 96 ? -13.951 -9.082 19.653 1.00 85.94 96 LYS A N 1
ATOM 767 C CA . LYS A 1 96 ? -12.882 -9.372 18.690 1.00 85.94 96 LYS A CA 1
ATOM 768 C C . LYS A 1 96 ? -13.417 -9.191 17.272 1.00 85.94 96 LYS A C 1
ATOM 770 O O . LYS A 1 96 ? -14.332 -9.893 16.855 1.00 85.94 96 LYS A O 1
ATOM 775 N N . CYS A 1 97 ? -12.796 -8.301 16.508 1.00 89.19 97 CYS A N 1
ATOM 776 C CA . CYS A 1 97 ? -13.129 -8.077 15.105 1.00 89.19 97 CYS A CA 1
ATOM 777 C C . CYS A 1 97 ? -11.875 -7.909 14.239 1.00 89.19 97 CYS A C 1
ATOM 779 O O . CYS A 1 97 ? -10.769 -7.657 14.728 1.00 89.19 97 CYS A O 1
ATOM 781 N N . ILE A 1 98 ? -12.055 -8.055 12.927 1.00 91.00 98 ILE A N 1
ATOM 782 C CA . ILE A 1 98 ? -11.020 -7.813 11.919 1.00 91.00 98 ILE A CA 1
ATOM 783 C C . ILE A 1 98 ? -11.313 -6.482 11.230 1.00 91.00 98 ILE A C 1
ATOM 785 O O . ILE A 1 98 ? -12.411 -6.254 10.720 1.00 91.00 98 ILE A O 1
ATOM 789 N N . ILE A 1 99 ? -10.294 -5.627 11.151 1.00 91.88 99 ILE A N 1
ATOM 790 C CA . ILE A 1 99 ? -10.343 -4.357 10.422 1.00 91.88 99 ILE A CA 1
ATOM 791 C C . ILE A 1 99 ? -9.327 -4.421 9.287 1.00 91.88 99 ILE A C 1
ATOM 793 O O . ILE A 1 99 ? -8.144 -4.684 9.503 1.00 91.88 99 ILE A O 1
ATOM 797 N N . ILE A 1 100 ? -9.788 -4.146 8.069 1.00 93.62 100 ILE A N 1
ATOM 798 C CA . ILE A 1 100 ? -8.941 -4.086 6.876 1.00 93.62 100 ILE A CA 1
ATOM 799 C C . ILE A 1 100 ? -8.827 -2.627 6.444 1.00 93.62 100 ILE A C 1
ATOM 801 O O . ILE A 1 100 ? -9.827 -1.974 6.148 1.00 93.62 100 ILE A O 1
ATOM 805 N N . GLY A 1 101 ? -7.599 -2.123 6.390 1.00 93.62 101 GLY A N 1
ATOM 806 C CA . GLY A 1 101 ? -7.314 -0.738 6.041 1.00 93.62 101 GLY A CA 1
ATOM 807 C C . GLY A 1 101 ? -5.865 -0.537 5.621 1.00 93.62 101 GLY A C 1
ATOM 808 O O . GLY A 1 101 ? -5.114 -1.487 5.407 1.00 93.62 101 GLY A O 1
ATOM 809 N N . THR A 1 102 ? -5.469 0.724 5.501 1.00 93.75 102 THR A N 1
ATOM 810 C CA . THR A 1 102 ? -4.105 1.125 5.148 1.00 93.75 102 THR A CA 1
ATOM 811 C C . THR A 1 102 ? -3.366 1.638 6.374 1.00 93.75 102 THR A C 1
ATOM 813 O O . THR A 1 102 ? -3.883 2.487 7.098 1.00 93.75 102 THR A O 1
ATOM 816 N N . LEU A 1 103 ? -2.134 1.175 6.584 1.00 94.50 103 LEU A N 1
ATOM 817 C CA . LEU A 1 103 ? -1.291 1.675 7.664 1.00 94.50 103 LEU A CA 1
ATOM 818 C C . LEU A 1 103 ? -0.679 3.031 7.287 1.00 94.50 103 LEU A C 1
ATOM 820 O O . LEU A 1 103 ? -0.090 3.177 6.217 1.00 94.50 103 LEU A O 1
ATOM 824 N N . TYR A 1 104 ? -0.755 3.995 8.202 1.00 93.12 104 TYR A N 1
ATOM 825 C CA . TYR A 1 104 ? -0.040 5.265 8.110 1.00 93.12 104 TYR A CA 1
ATOM 826 C C . TYR A 1 104 ? 0.938 5.393 9.279 1.00 93.12 104 TYR A C 1
ATOM 828 O O . TYR A 1 104 ? 0.555 5.234 10.438 1.00 93.12 104 TYR A O 1
ATOM 836 N N . LYS A 1 105 ? 2.207 5.691 8.983 1.00 94.44 105 LYS A N 1
ATOM 837 C CA . LYS A 1 105 ? 3.225 5.963 10.003 1.00 94.44 105 LYS A CA 1
ATOM 838 C C . LYS A 1 105 ? 3.392 7.473 10.147 1.00 94.44 105 LYS A C 1
ATOM 840 O O . LYS A 1 105 ? 3.928 8.125 9.253 1.00 94.44 105 LYS A O 1
ATOM 845 N N . LYS A 1 106 ? 2.963 8.022 11.284 1.00 93.25 106 LYS A N 1
ATOM 846 C CA . LYS A 1 106 ? 3.279 9.403 11.659 1.00 93.25 106 LYS A CA 1
ATOM 847 C C . LYS A 1 106 ? 4.749 9.460 12.080 1.00 93.25 106 LYS A C 1
ATOM 849 O O . LYS A 1 106 ? 5.176 8.697 12.939 1.00 93.25 106 LYS A O 1
ATOM 854 N N . GLN A 1 107 ? 5.523 10.321 11.435 1.00 94.00 107 GLN A N 1
ATOM 855 C CA . GLN A 1 107 ? 6.938 10.542 11.726 1.00 94.00 107 GLN A CA 1
ATOM 856 C C . GLN A 1 107 ? 7.122 12.030 12.000 1.00 94.00 107 GLN A C 1
ATOM 858 O O . GLN A 1 107 ? 6.748 12.849 11.164 1.00 94.00 107 GLN A O 1
ATOM 863 N N . GLU A 1 108 ? 7.661 12.378 13.164 1.00 91.62 108 GLU A N 1
ATOM 864 C CA . GLU A 1 108 ? 7.772 13.778 13.601 1.00 91.62 108 GLU A CA 1
ATOM 865 C C . GLU A 1 108 ? 8.792 14.567 12.778 1.00 91.62 108 GLU A C 1
ATOM 867 O O . GLU A 1 108 ? 8.530 15.707 12.396 1.00 91.62 108 GLU A O 1
ATOM 872 N N . LEU A 1 109 ? 9.898 13.904 12.425 1.00 93.25 109 LEU A N 1
ATOM 873 C CA . LEU A 1 109 ? 10.981 14.431 11.591 1.00 93.25 109 LEU A CA 1
ATOM 874 C C . LEU A 1 109 ? 10.689 14.342 10.083 1.00 93.25 109 LEU A C 1
ATOM 876 O O . LEU A 1 109 ? 11.577 14.564 9.265 1.00 93.25 109 LEU A O 1
ATOM 880 N N . LYS A 1 110 ? 9.464 13.974 9.680 1.00 93.50 110 LYS A N 1
ATOM 881 C CA . LYS A 1 110 ? 9.093 13.973 8.262 1.00 93.50 110 LYS A CA 1
ATOM 882 C C . LYS A 1 110 ? 9.033 15.423 7.763 1.00 93.50 110 LYS A C 1
ATOM 884 O O . LYS A 1 110 ? 8.328 16.222 8.390 1.00 93.50 110 LYS A O 1
ATOM 889 N N . PRO A 1 111 ? 9.704 15.757 6.643 1.00 92.75 111 PRO A N 1
ATOM 890 C CA . PRO A 1 111 ? 9.644 17.100 6.086 1.00 92.75 111 PRO A CA 1
ATOM 891 C C . PRO A 1 111 ? 8.199 17.463 5.756 1.00 92.75 111 PRO A C 1
ATOM 893 O O . PRO A 1 111 ? 7.399 16.623 5.325 1.00 92.75 111 PRO A O 1
ATOM 896 N N . SER A 1 112 ? 7.864 18.722 5.994 1.00 91.62 112 SER A N 1
ATOM 897 C CA . SER A 1 112 ? 6.520 19.245 5.816 1.00 91.62 112 SER A CA 1
ATOM 898 C C . SER A 1 112 ? 6.618 20.581 5.111 1.00 91.62 112 SER A C 1
ATOM 900 O O . SER A 1 112 ? 7.076 21.544 5.714 1.00 91.62 112 SER A O 1
ATOM 902 N N . ILE A 1 113 ? 6.103 20.642 3.882 1.00 91.94 113 ILE A N 1
ATOM 903 C CA . ILE A 1 113 ? 6.036 21.872 3.077 1.00 91.94 113 ILE A CA 1
ATOM 904 C C . ILE A 1 113 ? 5.355 22.998 3.875 1.00 91.94 113 ILE A C 1
ATOM 906 O O . ILE A 1 113 ? 5.787 24.140 3.858 1.00 91.94 113 ILE A O 1
ATOM 910 N N . LEU A 1 114 ? 4.318 22.671 4.659 1.00 88.94 114 LEU A N 1
ATOM 911 C CA . LEU A 1 114 ? 3.637 23.653 5.512 1.00 88.94 114 LEU A CA 1
ATOM 912 C C . LEU A 1 114 ? 4.521 24.192 6.648 1.00 88.94 114 LEU A C 1
ATOM 914 O O . LEU A 1 114 ? 4.317 25.322 7.075 1.00 88.94 114 LEU A O 1
ATOM 918 N N . LYS A 1 115 ? 5.466 23.387 7.158 1.00 87.31 115 LYS A N 1
ATOM 919 C CA . LYS A 1 115 ? 6.408 23.843 8.193 1.00 87.31 115 LYS A CA 1
ATOM 920 C C . LYS A 1 115 ? 7.455 24.756 7.563 1.00 87.31 115 LYS A C 1
ATOM 922 O O . LYS A 1 115 ? 7.631 25.860 8.056 1.00 87.31 115 LYS A O 1
ATOM 927 N N . GLU A 1 116 ? 8.019 24.334 6.433 1.00 88.81 116 GLU A N 1
ATOM 928 C CA . GLU A 1 116 ? 8.989 25.089 5.629 1.00 88.81 116 GLU A CA 1
ATOM 929 C C . GLU A 1 116 ? 8.463 26.490 5.278 1.00 88.81 116 GLU A C 1
ATOM 931 O O . GLU A 1 116 ? 9.035 27.484 5.712 1.00 88.81 116 GLU A O 1
ATOM 936 N N . ILE A 1 117 ? 7.274 26.588 4.669 1.00 88.31 117 ILE A N 1
ATOM 937 C CA . ILE A 1 117 ? 6.643 27.881 4.338 1.00 88.31 117 ILE A CA 1
ATOM 938 C C . ILE A 1 117 ? 6.409 28.742 5.595 1.00 88.31 117 ILE A C 1
ATOM 940 O O . ILE A 1 117 ? 6.540 29.966 5.564 1.00 88.31 117 ILE A O 1
ATOM 944 N N . SER A 1 118 ? 6.044 28.120 6.722 1.00 86.12 118 SER A N 1
ATOM 945 C CA . SER A 1 118 ? 5.804 28.846 7.975 1.00 86.12 118 SER A CA 1
ATOM 946 C C . SER A 1 118 ? 7.083 29.356 8.645 1.00 86.12 118 SER A C 1
ATOM 948 O O . SER A 1 118 ? 7.014 30.283 9.452 1.00 86.12 118 SER A O 1
ATOM 950 N N . GLU A 1 119 ? 8.225 28.730 8.365 1.00 83.44 119 GLU A N 1
ATOM 951 C CA . GLU A 1 119 ? 9.547 29.088 8.883 1.00 83.44 119 GLU A CA 1
ATOM 952 C C . GLU A 1 119 ? 10.198 30.159 7.987 1.00 83.44 119 GLU A C 1
ATOM 954 O O . GLU A 1 119 ? 10.724 31.149 8.502 1.00 83.44 119 GLU A O 1
ATOM 959 N N . GLU A 1 120 ? 10.032 30.050 6.665 1.00 71.75 120 GLU A N 1
ATOM 960 C CA . GLU A 1 120 ? 10.444 31.057 5.673 1.00 71.75 120 GLU A CA 1
ATOM 961 C C . GLU A 1 120 ? 9.681 32.381 5.832 1.00 71.75 120 GLU A C 1
ATOM 963 O O . GLU A 1 120 ? 10.282 33.452 5.866 1.00 71.75 120 GLU A O 1
ATOM 968 N N . GLY A 1 121 ? 8.360 32.341 6.045 1.00 59.25 121 GLY A N 1
ATOM 969 C CA . GLY A 1 121 ? 7.560 33.553 6.270 1.00 59.25 121 GLY A CA 1
ATOM 970 C C . GLY A 1 121 ? 7.939 34.351 7.530 1.00 59.25 121 GLY A C 1
ATOM 971 O O . GLY A 1 121 ? 7.518 35.500 7.672 1.00 59.25 121 GLY A O 1
ATOM 972 N N . LYS A 1 122 ? 8.728 33.766 8.444 1.00 54.19 122 LYS A N 1
ATOM 973 C CA . LYS A 1 122 ? 9.222 34.419 9.672 1.00 54.19 122 LYS A CA 1
ATOM 974 C C . LYS A 1 122 ? 10.591 35.085 9.495 1.00 54.19 122 LYS A C 1
ATOM 976 O O . LYS A 1 122 ? 10.955 35.921 10.317 1.00 54.19 122 LYS A O 1
ATOM 981 N N . SER A 1 123 ? 11.335 34.746 8.443 1.00 50.59 123 SER A N 1
ATOM 982 C CA . SER A 1 123 ? 12.659 35.296 8.123 1.00 50.59 123 SER A CA 1
ATOM 983 C C . SER A 1 123 ? 12.551 36.064 6.801 1.00 50.59 123 SER A C 1
ATOM 985 O O . SER A 1 123 ? 12.699 35.516 5.719 1.00 50.59 123 SER A O 1
ATOM 987 N N . GLY A 1 124 ? 12.136 37.329 6.886 1.00 49.25 124 GLY A N 1
ATOM 988 C CA . GLY A 1 124 ? 11.497 38.034 5.775 1.00 49.25 124 GLY A CA 1
ATOM 989 C C . GLY A 1 124 ? 12.327 38.221 4.500 1.00 49.25 124 GLY A C 1
ATOM 990 O O . GLY A 1 124 ? 13.504 38.551 4.559 1.00 49.25 124 GLY A O 1
ATOM 991 N N . LEU A 1 125 ? 11.646 38.108 3.354 1.00 40.59 125 LEU A N 1
ATOM 992 C CA . LEU A 1 125 ? 11.645 39.039 2.212 1.00 40.59 125 LEU A CA 1
ATOM 993 C C . LEU A 1 125 ? 10.700 38.481 1.133 1.00 40.59 125 LEU A C 1
ATOM 995 O O . LEU A 1 125 ? 10.939 37.414 0.582 1.00 40.59 125 LEU A O 1
ATOM 999 N N . GLY A 1 126 ? 9.628 39.219 0.821 1.00 41.03 126 GLY A N 1
ATOM 1000 C CA . GLY A 1 126 ? 8.764 38.944 -0.335 1.00 41.03 126 GLY A CA 1
ATOM 1001 C C . GLY A 1 126 ? 7.323 38.571 0.007 1.00 41.03 126 GLY A C 1
ATOM 1002 O O . GLY A 1 126 ? 6.895 37.437 -0.175 1.00 41.03 126 GLY A O 1
ATOM 1003 N N . GLN A 1 127 ? 6.524 39.555 0.425 1.00 46.66 127 GLN A N 1
ATOM 1004 C CA . GLN A 1 127 ? 5.072 39.443 0.315 1.00 46.66 127 GLN A CA 1
ATOM 1005 C C . GLN A 1 127 ? 4.688 39.391 -1.173 1.00 46.66 127 GLN A C 1
ATOM 1007 O O . GLN A 1 127 ? 4.659 40.426 -1.838 1.00 46.66 127 GLN A O 1
ATOM 1012 N N . GLN A 1 128 ? 4.322 38.223 -1.701 1.00 49.50 128 GLN A N 1
ATOM 1013 C CA . GLN A 1 128 ? 3.377 38.195 -2.816 1.00 49.50 128 GLN A CA 1
ATOM 1014 C C . GLN A 1 128 ? 1.969 38.293 -2.231 1.00 49.50 128 GLN A C 1
ATOM 1016 O O . GLN A 1 128 ? 1.417 37.325 -1.710 1.00 49.50 128 GLN A O 1
ATOM 1021 N N . LYS A 1 129 ? 1.380 39.493 -2.313 1.00 45.28 129 LYS A N 1
ATOM 1022 C CA . LYS A 1 129 ? -0.070 39.671 -2.186 1.00 45.28 129 LYS A CA 1
ATOM 1023 C C . LYS A 1 129 ? -0.744 38.841 -3.280 1.00 45.28 129 LYS A C 1
ATOM 1025 O O . LYS A 1 129 ? -0.863 39.293 -4.416 1.00 45.28 129 LYS A O 1
ATOM 1030 N N . LEU A 1 130 ? -1.200 37.640 -2.940 1.00 46.66 130 LEU A N 1
ATOM 1031 C CA . LEU A 1 130 ? -2.203 36.954 -3.743 1.00 46.66 130 LEU A CA 1
ATOM 1032 C C . LEU A 1 130 ? -3.542 37.656 -3.517 1.00 46.66 130 LEU A C 1
ATOM 1034 O O . LEU A 1 130 ? -3.942 37.937 -2.387 1.00 46.66 130 LEU A O 1
ATOM 1038 N N . LEU A 1 131 ? -4.166 38.019 -4.635 1.00 39.19 131 LEU A N 1
ATOM 1039 C CA . LEU A 1 131 ? -5.347 38.859 -4.725 1.00 39.19 131 LEU A CA 1
ATOM 1040 C C . LEU A 1 131 ? -6.445 38.416 -3.754 1.00 39.19 131 LEU A C 1
ATOM 1042 O O . LEU A 1 131 ? -6.812 37.244 -3.694 1.00 39.19 131 LEU A O 1
ATOM 1046 N N . SER A 1 132 ? -7.039 39.410 -3.093 1.00 40.16 132 SER A N 1
ATOM 1047 C CA . SER A 1 132 ? -8.384 39.334 -2.532 1.00 40.16 132 SER A CA 1
ATOM 1048 C C . SER A 1 132 ? -9.345 38.790 -3.593 1.00 40.16 132 SER A C 1
ATOM 1050 O O . SER A 1 132 ? -9.816 39.517 -4.467 1.00 40.16 132 SER A O 1
ATOM 1052 N N . LYS A 1 133 ? -9.644 37.496 -3.517 1.00 40.91 133 LYS A N 1
ATOM 1053 C CA . LYS A 1 133 ? -10.932 36.969 -3.949 1.00 40.91 133 LYS A CA 1
ATOM 1054 C C . LYS A 1 133 ? -11.715 36.665 -2.684 1.00 40.91 133 LYS A C 1
ATOM 1056 O O . LYS A 1 133 ? -11.531 35.625 -2.060 1.00 40.91 133 LYS A O 1
ATOM 1061 N N . LYS A 1 134 ? -12.598 37.596 -2.310 1.00 41.38 134 LYS A N 1
ATOM 1062 C CA . LYS A 1 134 ? -13.792 37.255 -1.532 1.00 41.38 134 LYS A CA 1
ATOM 1063 C C . LYS A 1 134 ? -14.491 36.112 -2.272 1.00 41.38 134 LYS A C 1
ATOM 1065 O O . LYS A 1 134 ? -14.900 36.284 -3.415 1.00 41.38 134 LYS A O 1
ATOM 1070 N N . GLY A 1 135 ? -14.580 34.955 -1.629 1.00 30.16 135 GLY A N 1
ATOM 1071 C CA . GLY A 1 135 ? 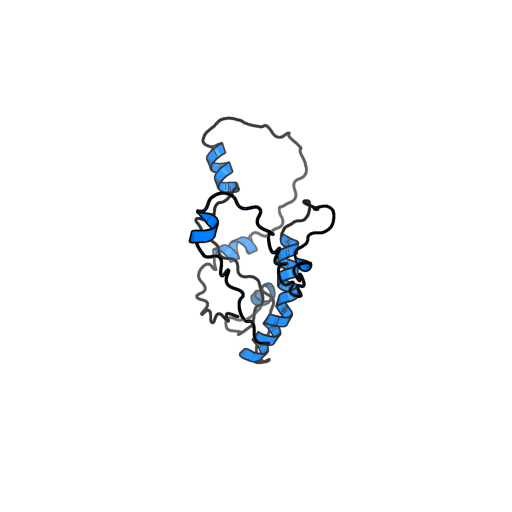-15.215 33.762 -2.170 1.00 30.16 135 GLY A CA 1
ATOM 1072 C C . GLY A 1 135 ? -15.579 32.816 -1.037 1.00 30.16 135 GLY A C 1
ATOM 1073 O O . GLY A 1 135 ? -14.751 32.017 -0.630 1.00 30.16 135 GLY A O 1
ATOM 1074 N N . HIS A 1 136 ? -16.796 33.010 -0.531 1.00 28.77 136 HIS A N 1
ATOM 1075 C CA . HIS A 1 136 ? -17.630 32.118 0.279 1.00 28.77 136 HIS A CA 1
ATOM 1076 C C . HIS A 1 136 ? -16.958 31.283 1.385 1.00 28.77 136 HIS A C 1
ATOM 1078 O O . HIS A 1 136 ? -16.293 30.276 1.156 1.00 28.77 136 HIS A O 1
ATOM 1084 N N . SER A 1 137 ? -17.257 31.686 2.620 1.00 37.88 137 SER A N 1
ATOM 1085 C CA . SER A 1 137 ? -17.436 30.778 3.747 1.00 37.88 137 SER A CA 1
ATOM 1086 C C . SER A 1 137 ? -18.254 29.559 3.318 1.00 37.88 137 SER A C 1
ATOM 1088 O O . SER A 1 137 ? -19.336 29.748 2.780 1.00 37.88 137 SER A O 1
ATOM 1090 N N . ASP A 1 138 ? -17.714 28.357 3.517 1.00 31.52 138 ASP A N 1
ATOM 1091 C CA . ASP A 1 138 ? -18.443 27.190 4.033 1.00 31.52 138 ASP A CA 1
ATOM 1092 C C . ASP A 1 138 ? -17.487 25.997 4.154 1.00 31.52 138 ASP A C 1
ATOM 1094 O O . ASP A 1 138 ? -17.334 25.158 3.269 1.00 31.52 138 ASP A O 1
ATOM 1098 N N . ALA A 1 139 ? -16.810 25.929 5.298 1.00 33.56 139 ALA A N 1
ATOM 1099 C CA . ALA A 1 139 ? -16.179 24.709 5.795 1.00 33.56 139 ALA A CA 1
ATOM 1100 C C . ALA A 1 139 ? -16.256 24.671 7.330 1.00 33.56 139 ALA A C 1
ATOM 1102 O O . ALA A 1 139 ? -15.291 24.351 8.018 1.00 33.56 139 ALA A O 1
ATOM 1103 N N . SER A 1 140 ? -17.424 25.014 7.879 1.00 37.31 140 SER A N 1
ATOM 1104 C CA . SER A 1 140 ? -17.794 24.752 9.270 1.00 37.31 140 SER A CA 1
ATOM 1105 C C . SER A 1 140 ? -18.905 23.703 9.312 1.00 37.31 140 SER A C 1
ATOM 1107 O O . SER A 1 140 ? -20.046 23.999 9.641 1.00 37.31 140 SER A O 1
ATOM 1109 N N . SER A 1 141 ? -18.588 22.460 8.955 1.00 42.97 141 SER A N 1
ATOM 1110 C CA . SER A 1 141 ? -19.390 21.309 9.392 1.00 42.97 141 SER A CA 1
ATOM 1111 C C . SER A 1 141 ? -18.552 20.032 9.374 1.00 42.97 141 SER A C 1
ATOM 1113 O O . SER A 1 141 ? -18.823 19.056 8.685 1.00 42.97 141 SER A O 1
ATOM 1115 N N . GLN A 1 142 ? -17.455 20.052 10.121 1.00 38.81 142 GLN A N 1
ATOM 1116 C CA . GLN A 1 142 ? -16.858 18.832 10.650 1.00 38.81 142 GLN A CA 1
ATOM 1117 C C . GLN A 1 142 ? -16.962 18.990 12.161 1.00 38.81 142 GLN A C 1
ATOM 1119 O O . GLN A 1 142 ? -16.260 19.801 12.762 1.00 38.81 142 GLN A O 1
ATOM 1124 N N . SER A 1 143 ? -17.943 18.306 12.751 1.00 42.12 143 SER A N 1
ATOM 1125 C CA . SER A 1 143 ? -18.275 18.426 14.168 1.00 42.12 143 SER A CA 1
ATOM 1126 C C . SER A 1 143 ? -17.020 18.247 15.042 1.00 42.12 143 SER A C 1
ATOM 1128 O O . SER A 1 143 ? -16.283 17.277 14.829 1.00 42.12 143 SER A O 1
ATOM 1130 N N . PRO A 1 144 ? -16.795 19.102 16.058 1.00 44.19 144 PRO A N 1
ATOM 1131 C CA . PRO A 1 144 ? -15.602 19.073 16.917 1.00 44.19 144 PRO A CA 1
ATOM 1132 C C . PRO A 1 144 ? -15.383 17.746 17.673 1.00 44.19 144 PRO A C 1
ATOM 1134 O O . PRO A 1 144 ? -14.303 17.510 18.209 1.00 44.19 144 PRO A O 1
ATOM 1137 N N . LYS A 1 145 ? -16.364 16.835 17.653 1.00 41.69 145 LYS A N 1
ATOM 1138 C CA . LYS A 1 145 ? -16.301 15.501 18.267 1.00 41.69 145 LYS A CA 1
ATOM 1139 C C . LYS A 1 145 ? -15.281 14.561 17.606 1.00 41.69 145 LYS A C 1
ATOM 1141 O O . LYS A 1 145 ? -14.623 13.806 18.310 1.00 41.69 145 LYS A O 1
ATOM 1146 N N . ILE A 1 146 ? -15.090 14.623 16.282 1.00 41.69 146 ILE A N 1
ATOM 1147 C CA . ILE A 1 146 ? -14.184 13.691 15.571 1.00 41.69 146 ILE A CA 1
ATOM 1148 C C . ILE A 1 146 ? -12.711 14.026 15.854 1.00 41.69 146 ILE A C 1
ATOM 1150 O O . ILE A 1 146 ? -11.889 13.132 16.041 1.00 41.69 146 ILE A O 1
ATOM 1154 N N . LEU A 1 147 ? -12.376 15.317 15.941 1.00 38.62 147 LEU A N 1
ATOM 1155 C CA . LEU A 1 147 ? -11.024 15.777 16.277 1.00 38.62 147 LEU A CA 1
ATOM 1156 C C . LEU A 1 147 ? -10.671 15.545 17.754 1.00 38.62 147 LEU A C 1
ATOM 1158 O O . LEU A 1 147 ? -9.508 15.268 18.052 1.00 38.62 147 LEU A O 1
ATOM 1162 N N . ALA A 1 148 ? -11.655 15.606 18.658 1.00 36.91 148 ALA A N 1
ATOM 1163 C CA . ALA A 1 148 ? -11.472 15.264 20.069 1.00 36.91 148 ALA A CA 1
ATOM 1164 C C . ALA A 1 148 ? -11.176 13.763 20.259 1.00 36.91 148 ALA A C 1
ATOM 1166 O O . ALA A 1 148 ? -10.201 13.413 20.922 1.00 36.91 148 ALA A O 1
ATOM 1167 N N . LEU A 1 149 ? -11.903 12.885 19.554 1.00 41.50 149 LEU A N 1
ATOM 1168 C CA . LEU A 1 149 ? -11.721 11.427 19.635 1.00 41.50 149 LEU A CA 1
ATOM 1169 C C . LEU A 1 149 ? -10.329 10.954 19.167 1.00 41.50 149 LEU A C 1
ATOM 1171 O O . LEU A 1 149 ? -9.817 9.934 19.629 1.00 41.50 149 LEU A O 1
ATOM 1175 N N . ILE A 1 150 ? -9.707 11.704 18.249 1.00 44.31 150 ILE A N 1
ATOM 1176 C CA . ILE A 1 150 ? -8.354 11.437 17.735 1.00 44.31 150 ILE A CA 1
ATOM 1177 C C . ILE A 1 150 ? -7.272 11.931 18.711 1.00 44.31 150 ILE A C 1
ATOM 1179 O O . ILE A 1 150 ? -6.165 11.390 18.711 1.00 44.31 150 ILE A O 1
ATOM 1183 N N . ARG A 1 151 ? -7.567 12.944 19.540 1.00 39.66 151 ARG A N 1
ATOM 1184 C CA . ARG A 1 151 ? -6.640 13.453 20.564 1.00 39.66 151 ARG A CA 1
ATOM 1185 C C . ARG A 1 151 ? -6.667 12.631 21.853 1.00 39.66 151 ARG A C 1
ATOM 1187 O O . ARG A 1 151 ? -5.604 12.458 22.436 1.00 39.66 151 ARG A O 1
ATOM 1194 N N . GLU A 1 152 ? -7.819 12.103 22.267 1.00 39.38 152 GLU A N 1
ATOM 1195 C CA . GLU A 1 152 ? -7.937 11.352 23.530 1.00 39.38 152 GLU A CA 1
ATOM 1196 C C . GLU A 1 152 ? -7.466 9.891 23.440 1.00 39.38 152 GLU A C 1
ATOM 1198 O O . GLU A 1 152 ? -6.880 9.384 24.388 1.00 39.38 152 GLU A O 1
ATOM 1203 N N . ASN A 1 153 ? -7.597 9.215 22.293 1.00 41.00 153 ASN A N 1
ATOM 1204 C CA . ASN A 1 153 ? -7.259 7.782 22.181 1.00 41.00 153 ASN A CA 1
ATOM 1205 C C . ASN A 1 153 ? -5.789 7.483 21.831 1.00 41.00 153 ASN A C 1
ATOM 1207 O O . ASN A 1 153 ? -5.442 6.409 21.322 1.00 41.00 153 ASN A O 1
ATOM 1211 N N . GLY A 1 154 ? -4.896 8.433 22.096 1.00 40.00 154 GLY A N 1
ATOM 1212 C CA . GLY A 1 154 ? -3.465 8.296 21.873 1.00 40.00 154 GLY A CA 1
ATOM 1213 C C . GLY A 1 154 ? -2.769 7.448 22.933 1.00 40.00 154 GLY A C 1
ATOM 1214 O O . GLY A 1 154 ? -1.945 8.009 23.632 1.00 40.00 154 GLY A O 1
ATOM 1215 N N . LEU A 1 155 ? -3.081 6.147 23.041 1.00 39.16 155 LEU A N 1
ATOM 1216 C CA . LEU A 1 155 ? -2.216 5.070 23.584 1.00 39.16 155 LEU A CA 1
ATOM 1217 C C . LEU A 1 155 ? -2.984 3.750 23.809 1.00 39.16 155 LEU A C 1
ATOM 1219 O O . LEU A 1 155 ? -2.811 3.085 24.823 1.00 39.16 155 LEU A O 1
ATOM 1223 N N . MET A 1 156 ? -3.805 3.292 22.857 1.00 34.09 156 MET A N 1
ATOM 1224 C CA . MET A 1 156 ? -4.295 1.910 22.953 1.00 34.09 156 MET A CA 1
ATOM 1225 C C . MET A 1 156 ? -3.205 0.941 22.495 1.00 34.09 156 MET A C 1
ATOM 1227 O O . MET A 1 156 ? -2.865 0.837 21.311 1.00 34.09 156 MET A O 1
ATOM 1231 N N . HIS A 1 157 ? -2.637 0.264 23.492 1.00 36.00 157 HIS A N 1
ATOM 1232 C CA . HIS A 1 157 ? -1.651 -0.807 23.435 1.00 36.00 157 HIS A CA 1
ATOM 1233 C C . HIS A 1 157 ? -2.204 -1.997 22.625 1.00 36.00 157 HIS A C 1
ATOM 1235 O O . HIS A 1 157 ? -2.578 -3.037 23.156 1.00 36.00 157 HIS A O 1
ATOM 1241 N N . LEU A 1 158 ? -2.296 -1.856 21.303 1.00 35.72 158 LEU A N 1
ATOM 1242 C CA . LEU A 1 158 ? -2.697 -2.950 20.428 1.00 35.72 158 LEU A CA 1
ATOM 1243 C C . LEU A 1 158 ? -1.527 -3.927 20.321 1.00 35.72 158 LEU A C 1
ATOM 1245 O O . LEU A 1 158 ? -0.505 -3.629 19.696 1.00 35.72 158 LEU A O 1
ATOM 1249 N N . SER A 1 159 ? -1.687 -5.101 20.931 1.00 30.55 159 SER A N 1
ATOM 1250 C CA . SER A 1 159 ? -0.857 -6.278 20.681 1.00 30.55 159 SER A CA 1
ATOM 1251 C C . SER A 1 159 ? -0.923 -6.619 19.187 1.00 30.55 159 SER A C 1
ATOM 1253 O O . SER A 1 159 ? -1.860 -7.242 18.687 1.00 30.55 159 SER A O 1
ATOM 1255 N N . LYS A 1 160 ? 0.053 -6.116 18.428 1.00 36.25 160 LYS A N 1
ATOM 1256 C CA . LYS A 1 160 ? 0.147 -6.291 16.978 1.00 36.25 160 LYS A CA 1
ATOM 1257 C C . LYS A 1 160 ? 0.713 -7.676 16.675 1.00 36.25 160 LYS A C 1
ATOM 1259 O O . LYS A 1 160 ? 1.923 -7.832 16.540 1.00 36.25 160 LYS A O 1
ATOM 1264 N N . LYS A 1 161 ? -0.147 -8.671 16.442 1.00 34.78 161 LYS A N 1
ATOM 1265 C CA . LYS A 1 161 ? 0.229 -9.821 15.597 1.00 34.78 161 LYS A CA 1
ATOM 1266 C C . LYS A 1 161 ? 0.161 -9.401 14.127 1.00 34.78 161 LYS A C 1
ATOM 1268 O O . LYS A 1 161 ? -0.804 -9.684 13.422 1.00 34.78 161 LYS A O 1
ATOM 1273 N N . LEU A 1 162 ? 1.214 -8.711 13.693 1.00 36.03 162 LEU A N 1
ATOM 1274 C CA . LEU A 1 162 ? 1.483 -8.359 12.301 1.00 36.03 162 LEU A CA 1
ATOM 1275 C C . LEU A 1 162 ? 1.588 -9.646 11.462 1.00 36.03 162 LEU A C 1
ATOM 1277 O O . LEU A 1 162 ? 2.441 -10.487 11.730 1.00 36.03 162 LEU A O 1
ATOM 1281 N N . VAL A 1 163 ? 0.733 -9.806 10.451 1.00 33.78 163 VAL A N 1
ATOM 1282 C CA . VAL A 1 163 ? 0.999 -10.745 9.351 1.00 33.78 163 VAL A CA 1
ATOM 1283 C C . VAL A 1 163 ? 1.822 -9.976 8.331 1.00 33.78 163 VAL A C 1
ATOM 1285 O O . VAL A 1 163 ? 1.310 -9.055 7.697 1.00 33.78 163 VAL A O 1
ATOM 1288 N N . ARG A 1 164 ? 3.110 -10.306 8.219 1.00 25.61 164 ARG A N 1
ATOM 1289 C CA . ARG A 1 164 ? 3.898 -9.977 7.029 1.00 25.61 164 ARG A CA 1
ATOM 1290 C C . ARG A 1 164 ? 3.552 -11.008 5.955 1.00 25.61 164 ARG A C 1
ATOM 1292 O O . ARG A 1 164 ? 3.560 -12.199 6.253 1.00 25.61 164 ARG A O 1
ATOM 1299 N N . LEU A 1 165 ? 3.224 -10.524 4.760 1.00 33.44 165 LEU A N 1
ATOM 1300 C CA . LEU A 1 165 ? 3.433 -11.274 3.521 1.00 33.44 165 LEU A CA 1
ATOM 1301 C C . LEU A 1 165 ? 4.912 -11.173 3.144 1.00 33.44 165 LEU A C 1
ATOM 1303 O O . LEU A 1 165 ? 5.503 -10.107 3.450 1.00 33.44 165 LEU A O 1
#

Sequence (165 aa):
MNLKGARSVEKAEELLSVPKKLEIEKVERMKATYSNLSNRFKVWGKKDMSRQYCLIYGARLEKMRPL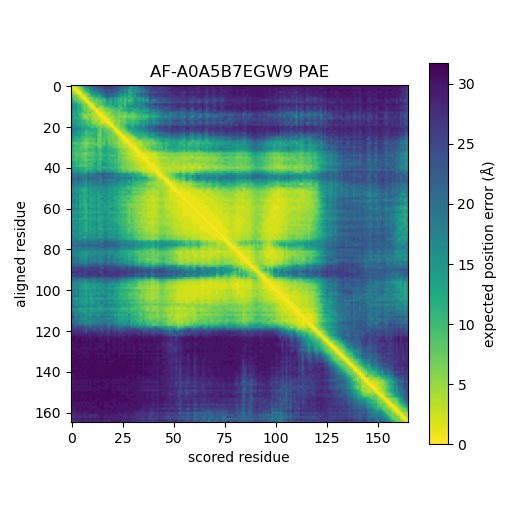VLSKAVERWGSEVKVKRLHDLAGDGEGEKCIIIGTLYKKQELKPSILKEISEEGKSGLGQQKLLSKKGHSDASSQSPKILALIRENGLMHLSKKLVRL

Solvent-accessible surface area (backbone atoms only — not comparable to full-atom values): 11921 Å² total; per-residue (Å²): 133,88,78,77,76,86,68,87,80,78,54,72,71,68,80,75,46,80,91,66,96,70,84,78,82,79,78,78,79,85,84,74,95,81,81,88,81,62,67,88,75,59,82,76,82,81,84,76,80,86,67,66,71,65,59,58,55,52,56,50,50,62,68,42,46,63,59,52,48,54,53,46,36,74,74,64,40,84,83,48,48,76,52,57,84,80,63,55,82,80,56,68,95,82,74,75,65,46,74,86,81,83,91,77,84,90,56,90,88,54,89,45,72,72,56,52,56,60,54,50,72,72,59,79,84,79,87,76,83,75,77,91,69,91,73,75,93,84,86,88,81,73,65,73,63,63,64,48,57,65,64,73,61,77,76,75,85,69,85,76,82,76,81,78,131

InterPro domains:
  IPR024826 DNA polymerase delta/II small subunit family [PTHR10416] (23-122)
  IPR040663 DNA polymerase delta subunit, OB-fold domain [PF18018] (52-127)

Foldseek 3Di:
DDDPPPDDPDDPVVVPDDDDPDPDPDDDDDDDDDDDPCVVVDDDDDDDPVDDPVVVQVVVLVVCVVVVVVVCCVVPNPPAAADEPVVCVPDDPPRGHDYRHDDDDDDPPPDDPVVVVVVAVVVDDDDPPDDDDPDDDDDPPPPVVVVVVVVPPPDDPPPDPDDDD

Organism: Portunus trituberculatus (NCBI:txid210409)